Pro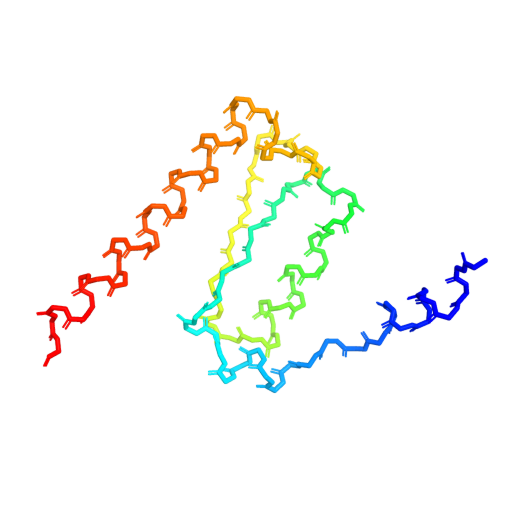tein AF-M1BCV2-F1 (afdb_monomer_lite)

Organism: Solanum tuberosum (NCBI:txid4113)

InterPro domains:
  IPR019363 Lipid droplet-associated hydrolase [PF10230] (1-64)
  IPR019363 Lipid droplet-associated hydrolase [PTHR13390] (1-89)

Structure (mmCIF, N/CA/C/O backbone):
data_AF-M1BCV2-F1
#
_entry.id   AF-M1BCV2-F1
#
loop_
_atom_site.group_PDB
_atom_site.id
_atom_site.type_symbol
_atom_site.label_atom_id
_atom_site.label_alt_id
_atom_site.label_comp_id
_atom_site.label_asym_id
_atom_site.label_entity_id
_atom_site.label_seq_id
_atom_site.pdbx_PDB_ins_code
_atom_site.Cartn_x
_atom_site.Cartn_y
_atom_site.Cartn_z
_atom_site.occupancy
_atom_site.B_iso_or_equiv
_atom_site.auth_seq_id
_atom_site.auth_comp_id
_atom_site.auth_asym_id
_atom_site.auth_atom_id
_atom_site.pdbx_PDB_model_num
ATOM 1 N N . MET A 1 1 ? 26.318 -7.600 11.830 1.00 52.38 1 MET A N 1
ATOM 2 C CA . MET A 1 1 ? 25.065 -7.129 12.452 1.00 52.38 1 MET A CA 1
ATOM 3 C C . MET A 1 1 ? 24.043 -7.145 11.335 1.00 52.38 1 MET A C 1
ATOM 5 O O . MET A 1 1 ? 24.250 -6.406 10.386 1.00 52.38 1 MET A O 1
ATOM 9 N N . ALA A 1 2 ? 23.175 -8.159 11.319 1.00 60.56 2 ALA A N 1
ATOM 10 C CA . ALA A 1 2 ? 22.165 -8.370 10.273 1.00 60.56 2 ALA A CA 1
ATOM 11 C C . ALA A 1 2 ? 21.209 -9.512 10.668 1.00 60.56 2 ALA A C 1
ATOM 13 O O . ALA A 1 2 ? 20.001 -9.372 10.576 1.00 60.56 2 ALA A O 1
ATOM 14 N N . MET A 1 3 ? 21.731 -10.643 11.158 1.00 62.12 3 MET A N 1
ATOM 15 C CA . MET A 1 3 ? 20.939 -11.873 11.343 1.00 62.12 3 MET A CA 1
ATOM 16 C C . MET A 1 3 ? 19.724 -11.699 12.271 1.00 62.12 3 MET A C 1
ATOM 18 O O . MET A 1 3 ? 18.613 -12.032 11.882 1.00 62.12 3 MET A O 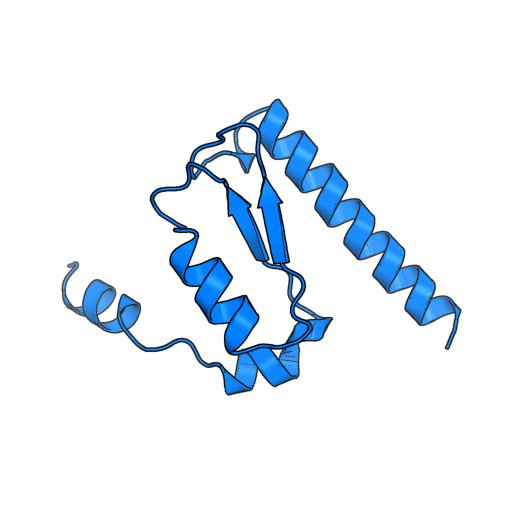1
ATOM 22 N N . THR A 1 4 ? 19.901 -11.071 13.435 1.00 66.06 4 THR A N 1
ATOM 23 C CA . THR A 1 4 ? 18.807 -10.843 14.398 1.00 66.06 4 THR A CA 1
ATOM 24 C C . THR A 1 4 ? 17.784 -9.801 13.931 1.00 66.06 4 THR A C 1
ATOM 26 O O . THR A 1 4 ? 16.665 -9.768 14.432 1.00 66.06 4 THR A O 1
ATOM 29 N N . GLU A 1 5 ? 18.165 -8.906 13.015 1.00 61.50 5 GLU A N 1
ATOM 30 C CA . GLU A 1 5 ? 17.263 -7.899 12.437 1.00 61.50 5 GLU A CA 1
ATOM 31 C C . GLU A 1 5 ? 16.430 -8.520 11.310 1.00 61.50 5 GLU A C 1
ATOM 33 O O . GLU A 1 5 ? 15.230 -8.279 11.246 1.00 61.50 5 GLU A O 1
ATOM 38 N N . PHE A 1 6 ? 17.030 -9.396 10.495 1.00 61.50 6 PHE A N 1
ATOM 39 C CA . PHE A 1 6 ? 16.317 -10.189 9.487 1.00 61.50 6 PHE A CA 1
ATOM 40 C C . PHE A 1 6 ? 15.371 -11.232 10.108 1.00 61.50 6 PHE A C 1
ATOM 42 O O . PHE A 1 6 ? 14.279 -11.443 9.583 1.00 61.50 6 PHE A O 1
ATOM 49 N N . GLU A 1 7 ? 15.738 -11.843 11.240 1.00 63.81 7 GLU A N 1
ATOM 50 C CA . GLU A 1 7 ? 14.856 -12.748 12.001 1.00 63.81 7 GLU A CA 1
ATOM 51 C C . GLU A 1 7 ? 13.611 -12.022 12.528 1.00 63.81 7 GLU A C 1
ATOM 53 O O . GLU A 1 7 ? 12.500 -12.518 12.386 1.00 63.81 7 GLU A O 1
ATOM 58 N N . LYS A 1 8 ? 13.765 -10.802 13.056 1.00 61.81 8 LYS A N 1
ATOM 59 C CA . LYS A 1 8 ? 12.620 -9.971 13.464 1.00 61.81 8 LYS A CA 1
ATOM 60 C C . LYS A 1 8 ? 11.779 -9.498 12.281 1.00 61.81 8 LYS A C 1
ATOM 62 O O . LYS A 1 8 ? 10.570 -9.361 12.409 1.00 61.81 8 LYS A O 1
ATOM 67 N N . LEU A 1 9 ? 12.402 -9.252 11.128 1.00 61.91 9 LEU A N 1
ATOM 68 C CA . LEU A 1 9 ? 11.696 -8.853 9.907 1.00 61.91 9 LEU A CA 1
ATOM 69 C C . LEU A 1 9 ? 10.824 -9.983 9.331 1.00 61.91 9 LEU A C 1
ATOM 71 O O . LEU A 1 9 ? 9.905 -9.712 8.568 1.00 61.91 9 LEU A O 1
ATOM 75 N N . SER A 1 10 ? 11.129 -11.238 9.675 1.00 64.94 10 SER A N 1
ATOM 76 C CA . SER A 1 10 ? 10.376 -12.423 9.248 1.00 64.94 10 SER A CA 1
ATOM 77 C C . SER A 1 10 ? 9.270 -12.825 10.230 1.00 64.94 10 SER A C 1
ATOM 79 O O . SER A 1 10 ? 8.573 -13.817 10.004 1.00 64.94 10 SER A O 1
ATOM 81 N N . GLU A 1 11 ? 9.065 -12.051 11.300 1.00 79.12 11 GLU A N 1
ATOM 82 C CA . GLU A 1 11 ? 7.918 -12.222 12.183 1.00 79.12 11 GLU A CA 1
ATOM 83 C C . GLU A 1 11 ? 6.618 -11.829 11.471 1.00 79.12 11 GLU A C 1
ATOM 85 O O . GLU A 1 11 ? 6.554 -10.895 10.671 1.00 79.12 11 GLU A O 1
ATOM 90 N N . VAL A 1 12 ? 5.555 -12.569 11.779 1.00 84.38 12 VAL A N 1
ATOM 91 C CA . VAL A 1 12 ? 4.225 -12.308 11.231 1.00 84.38 12 VAL A CA 1
ATOM 92 C C . VAL A 1 12 ? 3.751 -10.926 11.701 1.00 84.38 12 VAL A C 1
ATOM 94 O O . VAL A 1 12 ? 3.794 -10.667 12.907 1.00 84.38 12 VAL A O 1
ATOM 97 N N . PRO A 1 13 ? 3.248 -10.057 10.802 1.00 87.88 13 PRO A N 1
ATOM 98 C CA . PRO A 1 13 ? 2.692 -8.768 11.194 1.00 87.88 13 PRO A CA 1
ATOM 99 C C . PRO A 1 13 ? 1.605 -8.905 12.265 1.00 87.88 13 PRO A C 1
ATOM 101 O O . PRO A 1 13 ? 0.808 -9.848 12.248 1.00 87.88 13 PRO A O 1
ATOM 104 N N . ASP A 1 14 ? 1.523 -7.938 13.183 1.00 92.69 14 ASP A N 1
ATOM 105 C CA . ASP A 1 14 ? 0.457 -7.908 14.188 1.00 92.69 14 ASP A CA 1
ATOM 106 C C . ASP A 1 14 ? -0.889 -7.552 13.539 1.00 92.69 14 ASP A C 1
ATOM 108 O O . ASP A 1 14 ? -1.353 -6.407 13.515 1.00 92.69 14 ASP A O 1
ATOM 112 N N . TRP A 1 15 ? -1.548 -8.578 13.007 1.00 94.25 15 TRP A N 1
ATOM 113 C CA . TRP A 1 15 ? -2.824 -8.433 12.323 1.00 94.25 15 TRP A CA 1
ATOM 114 C C . TRP A 1 15 ? -3.936 -7.919 13.237 1.0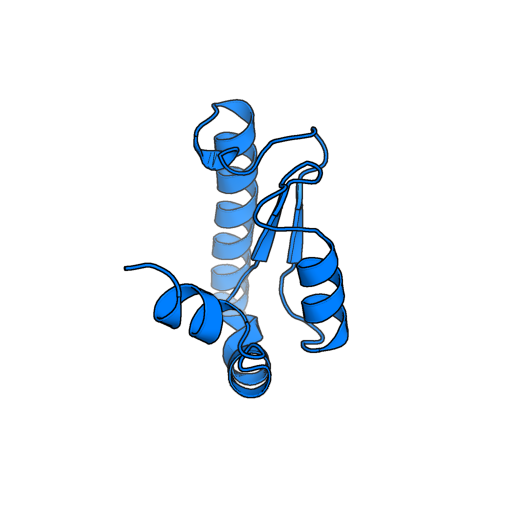0 94.25 15 TRP A C 1
ATOM 116 O O . TRP A 1 15 ? -4.895 -7.314 12.754 1.00 94.25 15 TRP A O 1
ATOM 126 N N . SER A 1 16 ? -3.858 -8.191 14.542 1.00 95.31 16 SER A N 1
ATOM 127 C CA . SER A 1 16 ? -4.862 -7.729 15.502 1.00 95.31 16 SER A CA 1
ATOM 128 C C . SER A 1 16 ? -4.771 -6.222 15.672 1.00 95.31 16 SER A C 1
ATOM 130 O O . SER A 1 16 ? -5.790 -5.543 15.525 1.00 95.31 16 SER A O 1
ATOM 132 N N . PHE A 1 17 ? -3.557 -5.702 15.850 1.00 95.12 17 PHE A N 1
ATOM 133 C CA . PHE A 1 17 ? -3.301 -4.267 15.864 1.00 95.12 17 PHE A CA 1
ATOM 134 C C . PHE A 1 17 ? -3.762 -3.596 14.566 1.00 95.12 17 PHE A C 1
ATOM 136 O O . PHE A 1 17 ? -4.507 -2.615 14.600 1.00 95.12 17 PHE A O 1
ATOM 143 N N . MET A 1 18 ? -3.390 -4.154 13.409 1.00 96.06 18 MET A N 1
ATOM 144 C CA . MET A 1 18 ? -3.776 -3.584 12.116 1.00 96.06 18 MET A CA 1
ATOM 145 C C . MET A 1 18 ? -5.296 -3.547 11.932 1.00 96.06 18 MET A C 1
ATOM 147 O O . MET A 1 18 ? -5.824 -2.550 11.447 1.00 96.06 18 MET A O 1
ATOM 151 N N . ARG A 1 19 ? -6.030 -4.590 12.350 1.00 96.12 19 ARG A N 1
ATOM 152 C CA . ARG A 1 19 ? -7.505 -4.594 12.308 1.00 96.12 19 ARG A CA 1
ATOM 153 C C . ARG A 1 19 ? -8.123 -3.549 13.225 1.00 96.12 19 ARG A C 1
ATOM 155 O O . ARG A 1 19 ? -9.105 -2.928 12.823 1.00 96.12 19 ARG A O 1
ATOM 162 N N . GLU A 1 20 ? -7.570 -3.359 14.420 1.00 96.75 20 GLU A N 1
ATOM 163 C CA . GLU A 1 20 ? -8.044 -2.352 15.373 1.00 96.75 20 GLU A CA 1
ATOM 164 C C . GLU A 1 20 ? -7.805 -0.928 14.849 1.00 96.75 20 GLU A C 1
ATOM 166 O O . GLU A 1 20 ? -8.681 -0.070 14.947 1.00 96.75 20 GLU A O 1
ATOM 171 N N . LYS A 1 21 ? -6.634 -0.676 14.252 1.00 95.62 21 LYS A N 1
ATOM 172 C CA . LYS A 1 21 ? -6.206 0.656 13.799 1.00 95.62 21 LYS A CA 1
ATOM 173 C C . LYS A 1 21 ? -6.435 0.930 12.315 1.00 95.62 21 LYS A C 1
ATOM 175 O O . LYS A 1 21 ? -6.027 1.980 11.830 1.00 95.62 21 LYS A O 1
ATOM 180 N N . LYS A 1 22 ? -7.121 0.049 11.583 1.00 94.12 22 LYS A N 1
ATOM 181 C CA . LYS A 1 22 ? -7.273 0.138 10.116 1.00 94.12 22 LYS A CA 1
ATOM 182 C C . LYS A 1 22 ? -7.832 1.466 9.594 1.00 94.12 22 LYS A C 1
ATOM 184 O O . LYS A 1 22 ? -7.536 1.838 8.468 1.00 94.12 22 LYS A O 1
ATOM 189 N N . SER A 1 23 ? -8.633 2.185 10.385 1.00 91.75 23 SER A N 1
ATOM 190 C CA . SER A 1 23 ? -9.171 3.503 10.013 1.00 91.75 23 SER A CA 1
ATOM 191 C C . SER A 1 23 ? -8.153 4.646 10.127 1.00 91.75 23 SER A C 1
ATOM 193 O O . SER A 1 23 ? -8.419 5.740 9.640 1.00 91.75 23 SER A O 1
ATOM 195 N N . GLN A 1 24 ? -7.006 4.397 10.761 1.00 92.12 24 GLN A N 1
ATOM 196 C CA . GLN A 1 24 ? -5.932 5.359 11.023 1.00 92.12 24 GLN A CA 1
ATOM 197 C C . GLN A 1 24 ? -4.693 5.097 10.154 1.00 92.12 24 GLN A C 1
ATOM 199 O O . GLN A 1 24 ? -3.704 5.818 10.257 1.00 92.12 24 GLN A O 1
ATOM 204 N N . MET A 1 25 ? -4.722 4.055 9.319 1.00 93.19 25 MET A N 1
ATOM 205 C CA . MET A 1 25 ? -3.589 3.610 8.511 1.00 93.19 25 MET A CA 1
ATOM 206 C C . MET A 1 25 ? -4.000 3.474 7.046 1.00 93.19 25 MET A C 1
ATOM 208 O O . MET A 1 25 ? -5.113 3.053 6.734 1.00 93.19 25 MET A O 1
ATOM 212 N N . ALA A 1 26 ? -3.073 3.794 6.148 1.00 95.38 26 ALA A N 1
ATOM 213 C CA . ALA A 1 26 ? -3.195 3.531 4.723 1.00 95.38 26 ALA A CA 1
ATOM 214 C C . ALA A 1 26 ? -1.870 2.979 4.197 1.00 95.38 26 ALA A C 1
ATOM 216 O O . ALA A 1 26 ? -0.805 3.451 4.593 1.00 95.38 26 ALA A O 1
ATOM 217 N N . PHE A 1 27 ? -1.947 1.995 3.307 1.00 95.12 27 PHE A N 1
ATOM 218 C CA . PHE A 1 27 ? -0.786 1.339 2.717 1.00 95.12 27 PHE A CA 1
ATOM 219 C C . PHE A 1 27 ? -0.763 1.619 1.217 1.00 95.12 27 PHE A C 1
ATOM 221 O O . PHE A 1 27 ? -1.734 1.349 0.506 1.00 95.12 27 PHE A O 1
ATOM 228 N N . LEU A 1 28 ? 0.335 2.206 0.754 1.00 95.06 28 LEU A N 1
ATOM 229 C CA . LEU A 1 28 ? 0.548 2.579 -0.638 1.00 95.06 28 LEU A CA 1
ATOM 230 C C . LEU A 1 28 ? 1.689 1.718 -1.181 1.00 95.06 28 LEU A C 1
ATOM 232 O O . LEU A 1 28 ? 2.759 1.683 -0.580 1.00 95.06 28 LEU A O 1
ATOM 236 N N . PHE A 1 29 ? 1.454 1.055 -2.306 1.00 94.38 29 PHE A N 1
ATOM 237 C CA . PHE A 1 29 ? 2.391 0.140 -2.953 1.00 94.38 29 PHE A CA 1
ATOM 238 C C . PHE A 1 29 ? 2.732 0.629 -4.359 1.00 94.38 29 PHE A C 1
ATOM 240 O O . PHE A 1 29 ? 1.877 1.208 -5.033 1.00 94.38 29 PHE A O 1
ATOM 247 N N . GLY A 1 30 ? 3.956 0.362 -4.811 1.00 92.69 30 GLY A N 1
ATOM 248 C CA . GLY A 1 30 ? 4.339 0.459 -6.220 1.00 92.69 30 GLY A CA 1
ATOM 249 C C . GLY A 1 30 ? 4.213 -0.901 -6.903 1.00 92.69 30 GLY A C 1
ATOM 250 O O . GLY A 1 30 ? 4.523 -1.922 -6.296 1.00 92.69 30 GLY A O 1
ATOM 251 N N . VAL A 1 31 ? 3.765 -0.936 -8.159 1.00 91.56 31 VAL A N 1
ATOM 252 C CA . VAL A 1 31 ? 3.651 -2.200 -8.915 1.00 91.56 31 VAL A CA 1
ATOM 253 C C . VAL A 1 31 ? 5.009 -2.864 -9.194 1.00 91.56 31 VAL A C 1
ATOM 255 O O . VAL A 1 31 ? 5.061 -4.083 -9.313 1.00 91.56 31 VAL A O 1
ATOM 258 N N . ASP A 1 32 ? 6.095 -2.084 -9.248 1.00 89.75 32 ASP A N 1
ATOM 259 C CA . ASP A 1 32 ? 7.475 -2.561 -9.463 1.00 89.75 32 ASP A CA 1
ATOM 260 C C . ASP A 1 32 ? 8.349 -2.373 -8.201 1.00 89.75 32 ASP A C 1
ATOM 262 O O . ASP A 1 32 ? 9.574 -2.206 -8.248 1.00 89.75 32 ASP A O 1
ATOM 266 N N . ASP A 1 33 ? 7.707 -2.350 -7.027 1.00 89.00 33 ASP A N 1
ATOM 267 C CA . ASP A 1 33 ? 8.390 -2.268 -5.741 1.00 89.00 33 ASP A CA 1
ATOM 268 C C . ASP A 1 33 ? 8.858 -3.656 -5.276 1.00 89.00 33 ASP A C 1
ATOM 270 O O . ASP A 1 33 ? 8.122 -4.434 -4.672 1.00 89.00 33 ASP A O 1
ATOM 274 N N . HIS A 1 34 ? 10.134 -3.949 -5.522 1.00 86.94 34 HIS A N 1
ATOM 275 C CA . HIS A 1 34 ? 10.772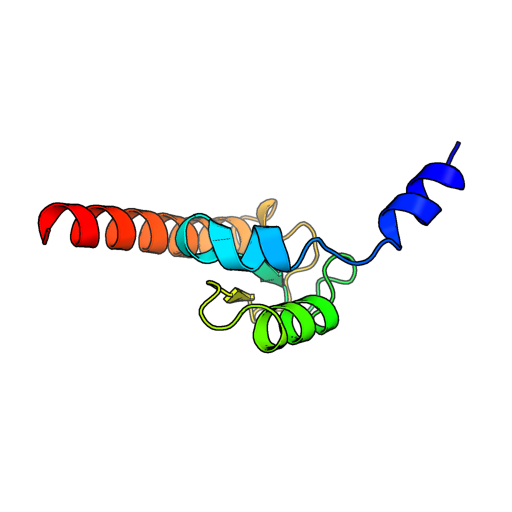 -5.189 -5.079 1.00 86.94 34 HIS A CA 1
ATOM 276 C C . HIS A 1 34 ? 10.963 -5.294 -3.554 1.00 86.94 34 HIS A C 1
ATOM 278 O O . HIS A 1 34 ? 11.263 -6.376 -3.056 1.00 86.94 34 HIS A O 1
ATOM 284 N N . TRP A 1 35 ? 10.863 -4.187 -2.813 1.00 87.88 35 TRP A N 1
ATOM 285 C CA . TRP A 1 35 ? 11.064 -4.145 -1.358 1.00 87.88 35 TRP A CA 1
ATOM 286 C C . TRP A 1 35 ? 9.731 -4.176 -0.604 1.00 87.88 35 TRP A C 1
ATOM 288 O O . TRP A 1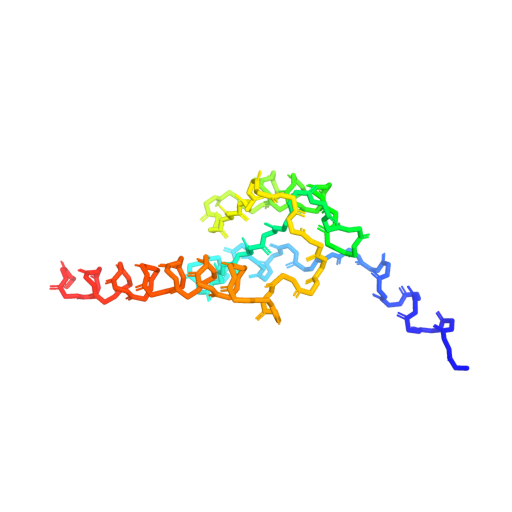 35 ? 9.657 -4.726 0.493 1.00 87.88 35 TRP A O 1
ATOM 298 N N . GLY A 1 36 ? 8.679 -3.618 -1.200 1.00 85.81 36 GLY A N 1
ATOM 299 C CA . GLY A 1 36 ? 7.287 -3.725 -0.773 1.00 85.81 36 GLY A CA 1
ATOM 300 C C . GLY A 1 36 ? 6.471 -4.562 -1.760 1.00 85.81 36 GLY A C 1
ATOM 301 O O . GLY A 1 36 ? 5.654 -3.988 -2.480 1.00 85.81 36 GLY A O 1
ATOM 302 N N . PRO A 1 37 ? 6.672 -5.893 -1.818 1.00 88.00 37 PRO A N 1
ATOM 303 C CA . PRO A 1 37 ? 6.037 -6.738 -2.821 1.00 88.00 37 PRO A CA 1
ATOM 304 C C . PRO A 1 37 ? 4.510 -6.722 -2.698 1.00 88.00 37 PRO A C 1
ATOM 306 O O . PRO A 1 37 ? 3.954 -6.643 -1.597 1.00 88.00 37 PRO A O 1
ATOM 309 N N . LEU A 1 38 ? 3.823 -6.877 -3.832 1.00 92.00 38 LEU A N 1
ATOM 310 C CA . LEU A 1 38 ? 2.359 -6.947 -3.868 1.00 92.00 38 LEU A CA 1
ATOM 311 C C . LEU A 1 38 ? 1.790 -8.157 -3.109 1.00 92.00 38 LEU A C 1
ATOM 313 O O . LEU A 1 38 ? 0.641 -8.104 -2.680 1.00 92.00 38 LEU A O 1
ATOM 317 N N . ASP A 1 39 ? 2.591 -9.185 -2.833 1.00 91.75 39 ASP A N 1
ATOM 318 C CA . ASP A 1 39 ? 2.205 -10.293 -1.952 1.00 91.75 39 ASP A CA 1
ATOM 319 C C . ASP A 1 39 ? 1.764 -9.783 -0.566 1.00 91.75 39 ASP A C 1
ATOM 321 O O . ASP A 1 39 ? 0.772 -10.253 -0.007 1.00 91.75 39 ASP A O 1
ATOM 325 N N . LEU A 1 40 ? 2.434 -8.751 -0.032 1.00 90.69 40 LEU A N 1
ATOM 326 C CA . LEU A 1 40 ? 2.043 -8.129 1.235 1.00 90.69 40 LEU A CA 1
ATOM 327 C C . LEU A 1 40 ? 0.745 -7.320 1.093 1.00 90.69 40 LEU A C 1
ATOM 329 O O . LEU A 1 40 ? -0.073 -7.300 2.012 1.00 90.69 40 LEU A O 1
ATOM 333 N N . TYR A 1 41 ? 0.520 -6.680 -0.059 1.00 93.50 41 TYR A N 1
ATOM 334 C CA . TYR A 1 41 ? -0.763 -6.039 -0.363 1.00 93.50 41 TYR A CA 1
ATOM 335 C C . TYR A 1 41 ? -1.905 -7.065 -0.328 1.00 93.50 41 TYR A C 1
ATOM 337 O O . TYR A 1 41 ? -2.937 -6.820 0.305 1.00 93.50 41 TYR A O 1
ATOM 345 N N . GLU A 1 42 ? -1.716 -8.225 -0.960 1.00 94.19 42 GLU A N 1
ATOM 346 C CA . GLU A 1 42 ? -2.703 -9.304 -0.971 1.00 94.19 42 GLU A CA 1
ATOM 347 C C . GLU A 1 42 ? -2.942 -9.854 0.437 1.00 94.19 42 GLU A C 1
ATOM 349 O O . GLU A 1 42 ? -4.089 -10.065 0.847 1.00 94.19 42 GLU A O 1
ATOM 354 N N . GLU A 1 43 ? -1.878 -10.034 1.216 1.00 94.75 43 GLU A N 1
ATOM 355 C CA . GLU A 1 43 ? -1.976 -10.533 2.581 1.00 94.75 43 GLU A CA 1
ATOM 356 C C . GLU A 1 43 ? -2.751 -9.562 3.486 1.00 94.75 43 GLU A C 1
ATOM 358 O O . GLU A 1 43 ? -3.689 -9.977 4.173 1.00 94.75 43 GLU A O 1
ATOM 363 N N . ILE A 1 44 ? -2.458 -8.257 3.423 1.00 95.25 44 ILE A N 1
ATOM 364 C CA . ILE A 1 44 ? -3.192 -7.231 4.181 1.00 95.25 44 ILE A CA 1
ATOM 365 C C . ILE A 1 44 ? -4.653 -7.164 3.728 1.00 95.25 44 ILE A C 1
ATOM 367 O O . ILE A 1 44 ? -5.546 -7.125 4.577 1.00 95.25 44 ILE A O 1
ATOM 371 N N . SER A 1 45 ? -4.914 -7.196 2.418 1.00 95.38 45 SER A N 1
ATOM 372 C CA . SER A 1 45 ? -6.273 -7.187 1.855 1.00 95.38 45 SER A CA 1
ATOM 373 C C . SER A 1 45 ? -7.125 -8.332 2.415 1.00 95.38 45 SER A C 1
ATOM 375 O O . SER A 1 45 ? -8.273 -8.132 2.820 1.00 95.38 45 SER A O 1
ATOM 377 N N . ASN A 1 46 ? -6.527 -9.520 2.539 1.00 96.38 46 ASN A N 1
ATOM 378 C CA . ASN A 1 46 ? -7.182 -10.708 3.077 1.00 96.38 46 ASN A CA 1
ATOM 379 C C . ASN A 1 46 ? -7.315 -10.691 4.612 1.00 96.38 46 ASN A C 1
ATOM 381 O O . ASN A 1 46 ? -8.349 -11.090 5.155 1.00 96.38 46 ASN A O 1
ATOM 385 N N . LYS A 1 47 ? -6.275 -10.269 5.343 1.00 96.19 47 LYS A N 1
ATOM 386 C CA . LYS A 1 47 ? -6.210 -10.359 6.818 1.00 96.19 47 LYS A CA 1
ATOM 387 C C . LYS A 1 47 ? -6.816 -9.155 7.541 1.00 96.19 47 LYS A C 1
ATOM 389 O O . LYS A 1 47 ? -7.180 -9.273 8.721 1.00 96.19 47 LYS A O 1
ATOM 394 N N . VAL A 1 48 ? -6.940 -8.017 6.857 1.00 96.62 48 VAL A N 1
ATOM 395 C CA . VAL A 1 48 ? -7.426 -6.743 7.403 1.00 96.62 48 VAL A CA 1
ATOM 396 C C . VAL A 1 48 ? -8.537 -6.154 6.513 1.00 96.62 48 VAL A C 1
ATOM 398 O O . VAL A 1 48 ? -8.347 -5.122 5.866 1.00 96.62 48 VAL A O 1
ATOM 401 N N . PRO A 1 49 ? -9.745 -6.755 6.495 1.00 94.56 49 PRO A N 1
ATOM 402 C CA . PRO A 1 49 ? -10.846 -6.251 5.679 1.00 94.56 49 PRO A CA 1
ATOM 403 C C . PRO A 1 49 ? -11.204 -4.795 6.001 1.00 94.56 49 PRO A C 1
ATOM 405 O O . PRO A 1 49 ? -11.459 -4.425 7.158 1.00 94.56 49 PRO A O 1
ATOM 408 N N . GLY A 1 50 ? -11.259 -3.970 4.956 1.00 93.31 50 GLY A N 1
ATOM 409 C CA . GLY A 1 50 ? -11.525 -2.534 5.053 1.00 93.31 50 GLY A CA 1
ATOM 410 C C . GLY A 1 50 ? -10.298 -1.674 5.371 1.00 93.31 50 GLY A C 1
ATOM 411 O O . GLY A 1 50 ? -10.474 -0.493 5.659 1.00 93.31 50 GLY A O 1
ATOM 412 N N . ALA A 1 51 ? -9.082 -2.233 5.341 1.00 95.50 51 ALA A N 1
ATOM 413 C CA . ALA A 1 51 ? -7.864 -1.428 5.294 1.00 95.50 51 ALA A CA 1
ATOM 414 C C . ALA A 1 51 ? -7.829 -0.566 4.023 1.00 95.50 51 ALA A C 1
ATOM 416 O O . ALA A 1 51 ? -8.284 -0.983 2.956 1.00 95.50 51 ALA A O 1
ATOM 417 N N . VAL A 1 52 ? -7.266 0.637 4.135 1.00 96.50 52 VAL A N 1
ATOM 418 C CA . VAL A 1 52 ? -7.023 1.498 2.976 1.00 96.50 52 VAL A CA 1
ATOM 419 C C . VAL A 1 52 ? -5.753 1.018 2.284 1.00 96.50 52 VAL A C 1
ATOM 421 O O . VAL A 1 52 ? -4.660 1.116 2.841 1.00 96.50 52 VAL A O 1
ATOM 424 N N . LEU A 1 53 ? -5.912 0.496 1.073 1.00 95.88 53 LEU A N 1
ATOM 425 C CA . LEU A 1 53 ? -4.833 -0.046 0.259 1.00 95.88 53 LEU A CA 1
ATOM 426 C C . LEU A 1 53 ? -4.858 0.618 -1.120 1.00 95.88 53 LEU A C 1
ATOM 428 O O . LEU A 1 53 ? -5.917 0.706 -1.745 1.00 95.88 53 LEU A O 1
ATOM 432 N N . ALA A 1 54 ? -3.703 1.054 -1.612 1.00 95.38 54 ALA A N 1
ATOM 433 C CA . ALA A 1 54 ? -3.568 1.647 -2.936 1.00 95.38 54 ALA A CA 1
ATOM 434 C C . ALA A 1 54 ? -2.324 1.122 -3.646 1.00 95.38 54 ALA A C 1
ATOM 436 O O . ALA A 1 54 ? -1.282 0.942 -3.025 1.00 95.38 54 ALA A O 1
ATOM 437 N N . VAL A 1 55 ? -2.446 0.914 -4.955 1.00 94.50 55 VAL A N 1
ATOM 438 C CA . VAL A 1 55 ? -1.348 0.468 -5.814 1.00 94.50 55 VAL A CA 1
ATOM 439 C C . VAL A 1 55 ? -1.163 1.491 -6.925 1.00 94.50 55 VAL A C 1
ATOM 441 O O . VAL A 1 55 ? -2.101 1.803 -7.665 1.00 94.50 55 VAL A O 1
ATOM 444 N N . GLU A 1 56 ? 0.043 2.025 -7.005 1.00 91.44 56 GLU A N 1
ATOM 445 C CA . GLU A 1 56 ? 0.543 2.831 -8.107 1.00 91.44 56 GLU A CA 1
ATOM 446 C C . GLU A 1 56 ? 0.811 1.916 -9.322 1.00 91.44 56 GLU A C 1
ATOM 448 O O . GLU A 1 56 ? 1.286 0.795 -9.150 1.00 91.44 56 GLU A O 1
ATOM 453 N N . LYS A 1 57 ? 0.449 2.344 -10.541 1.00 88.69 57 LYS A N 1
ATOM 454 C CA . LYS A 1 57 ? 0.420 1.503 -11.757 1.00 88.69 57 LYS A CA 1
ATOM 455 C C . LYS A 1 57 ? 1.381 1.950 -12.872 1.00 88.69 57 LYS A C 1
ATOM 457 O O . LYS A 1 57 ? 1.369 1.349 -13.942 1.00 88.69 57 LYS A O 1
ATOM 462 N N . GLU A 1 58 ? 2.187 2.980 -12.657 1.00 88.06 58 GLU A N 1
ATOM 463 C CA . GLU A 1 58 ? 3.142 3.573 -13.602 1.00 88.06 58 GLU A CA 1
ATOM 464 C C . GLU A 1 58 ? 4.557 2.981 -13.455 1.00 88.06 58 GLU A C 1
ATOM 466 O O . GLU A 1 58 ? 5.529 3.556 -13.942 1.00 88.06 58 GLU A O 1
ATOM 471 N N . ASN A 1 59 ? 4.675 1.791 -12.852 1.00 86.75 59 ASN A N 1
ATOM 472 C CA . ASN A 1 59 ? 5.931 1.055 -12.656 1.00 86.75 59 ASN A CA 1
ATOM 473 C C . ASN A 1 59 ? 6.962 1.811 -11.818 1.00 86.75 59 ASN A C 1
ATOM 475 O O . ASN A 1 59 ? 8.160 1.762 -12.107 1.00 86.75 59 ASN A O 1
ATOM 479 N N . PHE A 1 60 ? 6.529 2.523 -10.777 1.00 85.75 60 PHE A N 1
ATOM 480 C CA . PHE A 1 60 ? 7.512 3.098 -9.876 1.00 85.75 60 PHE A CA 1
ATOM 481 C C . PHE A 1 60 ? 8.146 2.038 -8.962 1.00 85.75 60 PHE A C 1
ATOM 483 O O . PHE A 1 60 ? 7.468 1.172 -8.406 1.00 85.75 60 PHE A O 1
ATOM 490 N N . THR A 1 61 ? 9.465 2.154 -8.793 1.00 88.19 61 THR A N 1
ATOM 491 C CA . THR A 1 61 ? 10.276 1.334 -7.882 1.00 88.19 61 THR A CA 1
ATOM 492 C C . THR A 1 61 ? 10.132 1.817 -6.437 1.00 88.19 61 THR A C 1
ATOM 494 O O . THR A 1 61 ? 9.545 2.866 -6.196 1.00 88.19 61 THR A O 1
ATOM 497 N N . HIS A 1 62 ? 10.708 1.110 -5.458 1.00 90.81 62 HIS A N 1
ATOM 498 C CA . HIS A 1 62 ? 10.554 1.412 -4.022 1.00 90.81 62 HIS A CA 1
ATOM 499 C C . HIS A 1 62 ? 10.703 2.897 -3.638 1.00 90.81 62 HIS A C 1
ATOM 501 O O . HIS A 1 62 ? 9.945 3.436 -2.835 1.00 90.81 62 HIS A O 1
ATOM 507 N N . ALA A 1 63 ? 11.652 3.601 -4.260 1.00 90.88 63 ALA A N 1
ATOM 508 C CA . ALA A 1 63 ? 11.899 5.019 -4.014 1.00 90.88 63 ALA A CA 1
ATOM 509 C C . ALA A 1 63 ? 10.946 5.950 -4.795 1.00 90.88 63 ALA A C 1
ATOM 511 O O . ALA A 1 63 ? 11.316 7.075 -5.131 1.00 90.88 63 ALA A O 1
ATOM 512 N N . PHE A 1 64 ? 9.726 5.511 -5.118 1.00 89.06 64 PHE A N 1
ATOM 513 C CA . PHE A 1 64 ? 8.795 6.260 -5.964 1.00 89.06 64 PHE A CA 1
ATOM 514 C C . PHE A 1 64 ? 8.455 7.641 -5.409 1.00 89.06 64 PHE A C 1
ATOM 516 O O . PHE A 1 64 ? 8.380 8.615 -6.162 1.00 89.06 64 PHE A O 1
ATOM 523 N N . SER A 1 65 ? 8.354 7.759 -4.085 1.00 89.88 65 SER A N 1
ATOM 524 C CA . SER A 1 65 ? 8.150 9.031 -3.386 1.00 89.88 65 SER A CA 1
ATOM 525 C C . SER A 1 65 ? 9.323 10.014 -3.523 1.00 89.88 65 SER A C 1
ATOM 527 O O . SER A 1 65 ? 9.173 11.184 -3.183 1.00 89.88 65 SER A O 1
ATOM 529 N N . CYS A 1 66 ? 10.473 9.575 -4.043 1.00 92.69 66 CYS A N 1
ATOM 530 C CA . CYS A 1 66 ? 11.652 10.403 -4.303 1.00 92.69 66 CYS A CA 1
ATOM 531 C C . CYS A 1 66 ? 11.749 10.889 -5.758 1.00 92.69 66 CYS A C 1
ATOM 533 O O . CYS A 1 66 ? 12.702 11.580 -6.111 1.00 92.69 66 CYS A O 1
ATOM 535 N N . THR A 1 67 ? 10.781 10.545 -6.607 1.00 91.44 67 THR A N 1
ATOM 536 C CA . THR A 1 67 ? 10.673 11.061 -7.979 1.00 91.44 67 THR A CA 1
ATOM 537 C C . THR A 1 67 ? 9.569 12.108 -8.061 1.00 91.44 67 THR A C 1
ATOM 539 O O . THR A 1 67 ? 8.636 12.092 -7.260 1.00 91.44 67 THR A O 1
ATOM 542 N N . GLU A 1 68 ? 9.625 13.017 -9.034 1.00 94.00 68 GLU A N 1
ATOM 543 C CA . GLU A 1 68 ? 8.558 14.012 -9.216 1.00 94.00 68 GLU A CA 1
ATOM 544 C C . GLU A 1 68 ? 7.195 13.344 -9.470 1.00 94.00 68 GLU A C 1
ATOM 546 O O . GLU A 1 68 ? 6.221 13.639 -8.779 1.00 94.00 68 GLU A O 1
ATOM 551 N N . ALA A 1 69 ? 7.132 12.384 -10.398 1.00 93.06 69 ALA A N 1
ATOM 552 C CA . ALA A 1 69 ? 5.887 11.699 -10.739 1.00 93.06 69 ALA A CA 1
ATOM 553 C C . ALA A 1 69 ? 5.325 10.882 -9.559 1.00 93.06 69 ALA A C 1
ATOM 555 O O . ALA A 1 69 ? 4.155 11.038 -9.194 1.00 93.06 69 ALA A O 1
ATOM 556 N N . GLY A 1 70 ? 6.160 10.069 -8.904 1.00 93.31 70 GLY A N 1
ATOM 557 C CA . GLY A 1 70 ? 5.719 9.236 -7.787 1.00 93.31 70 GLY A CA 1
ATOM 558 C C . GLY A 1 70 ? 5.395 10.029 -6.524 1.00 93.31 70 GLY A C 1
ATOM 559 O O . GLY A 1 70 ? 4.384 9.752 -5.876 1.00 93.31 70 GLY A O 1
ATOM 560 N N . SER A 1 71 ? 6.154 11.081 -6.206 1.00 94.75 71 SER A N 1
ATOM 561 C CA . SER A 1 71 ? 5.804 11.987 -5.102 1.00 94.75 71 SER A CA 1
ATOM 562 C C . SER A 1 71 ? 4.477 12.708 -5.350 1.00 94.75 71 SER A C 1
ATOM 564 O O . SER A 1 71 ? 3.666 12.822 -4.429 1.00 94.75 71 SER A O 1
ATOM 566 N N . LEU A 1 72 ? 4.199 13.129 -6.589 1.00 95.94 72 LEU A N 1
ATOM 567 C CA . LEU A 1 72 ? 2.924 13.742 -6.949 1.00 95.94 72 LEU A CA 1
ATOM 568 C C . LEU A 1 72 ? 1.758 12.757 -6.793 1.00 95.94 72 LEU A C 1
ATOM 570 O O . LEU A 1 72 ? 0.700 13.142 -6.288 1.00 95.94 72 LEU A O 1
ATOM 574 N N . TRP A 1 73 ? 1.936 11.496 -7.199 1.00 95.62 73 TRP A N 1
ATOM 575 C CA . TRP A 1 73 ? 0.936 10.446 -6.999 1.00 95.62 73 TRP A CA 1
ATOM 576 C C . TRP A 1 73 ? 0.643 10.226 -5.507 1.00 95.62 73 TRP A C 1
ATOM 578 O O . TRP A 1 73 ? -0.519 10.298 -5.093 1.00 95.62 73 TRP A O 1
ATOM 588 N N . VAL A 1 74 ? 1.689 10.075 -4.683 1.00 95.56 74 VAL A N 1
ATOM 589 C CA . VAL A 1 74 ? 1.563 9.934 -3.222 1.00 95.56 74 VAL A CA 1
ATOM 590 C C . VAL A 1 74 ? 0.844 11.139 -2.622 1.00 95.56 74 VAL A C 1
ATOM 592 O O . VAL A 1 74 ? -0.125 10.973 -1.883 1.00 95.56 74 VAL A O 1
ATOM 595 N N . ALA A 1 75 ? 1.263 12.358 -2.965 1.00 96.50 75 ALA A N 1
ATOM 596 C CA . ALA A 1 75 ? 0.687 13.584 -2.421 1.00 96.50 75 ALA A CA 1
ATOM 597 C C . ALA A 1 75 ? -0.803 13.725 -2.767 1.00 96.50 75 ALA A C 1
ATOM 599 O O . ALA A 1 75 ? -1.617 14.094 -1.912 1.00 96.50 75 ALA A O 1
ATOM 600 N N . LYS A 1 76 ? -1.195 13.393 -4.003 1.00 95.75 76 LYS A N 1
ATOM 601 C CA . LYS A 1 76 ? -2.607 13.372 -4.414 1.00 95.75 76 LYS A CA 1
ATOM 602 C C . LYS A 1 76 ? -3.403 12.346 -3.611 1.00 95.75 76 LYS A C 1
ATOM 604 O O . LYS A 1 76 ? -4.485 12.674 -3.129 1.00 95.75 76 LYS A O 1
ATOM 609 N N . HIS A 1 77 ? -2.862 11.144 -3.425 1.00 95.06 77 HIS A N 1
ATOM 610 C CA . HIS A 1 77 ? -3.540 10.095 -2.673 1.00 95.06 77 HIS A CA 1
ATOM 611 C C . HIS A 1 77 ? -3.708 10.474 -1.193 1.00 95.06 77 HIS A C 1
ATOM 613 O O . HIS A 1 77 ? -4.826 10.502 -0.680 1.00 95.06 77 HIS A O 1
ATOM 619 N N . VAL A 1 78 ? -2.619 10.867 -0.528 1.00 95.75 78 VAL A N 1
ATOM 620 C CA . VAL A 1 78 ? -2.612 11.248 0.893 1.00 95.75 78 VAL A CA 1
ATOM 621 C C . VAL A 1 78 ? -3.502 12.464 1.150 1.00 95.75 78 VAL A C 1
ATOM 623 O O . VAL A 1 78 ? -4.305 12.449 2.080 1.00 95.75 78 VAL A O 1
ATOM 626 N N . SER A 1 79 ? -3.434 13.500 0.308 1.00 97.00 79 SER A N 1
ATOM 627 C CA . SER A 1 79 ? -4.310 14.670 0.468 1.00 97.00 79 SER A CA 1
ATOM 628 C C . SER A 1 79 ? -5.794 14.320 0.303 1.00 97.00 79 SER A C 1
ATOM 630 O O . SER A 1 79 ? -6.630 14.884 1.010 1.00 97.00 79 SER A O 1
ATOM 632 N N . GLY A 1 80 ? -6.135 13.368 -0.573 1.00 96.06 80 GLY A N 1
ATOM 633 C CA . GLY A 1 80 ? -7.491 12.830 -0.695 1.00 96.06 80 GLY A CA 1
ATOM 634 C C . GLY A 1 80 ? -7.953 12.102 0.570 1.00 96.06 80 GLY A C 1
ATOM 635 O O . GLY A 1 80 ? -9.060 12.348 1.046 1.00 96.06 80 GLY A O 1
ATOM 636 N N . LEU A 1 81 ? -7.093 11.266 1.159 1.00 95.00 81 LEU A N 1
ATOM 637 C CA . LEU A 1 81 ? -7.390 10.563 2.412 1.00 95.00 81 LEU A CA 1
ATOM 638 C C . LEU A 1 81 ? -7.634 11.532 3.573 1.00 95.00 81 LEU A C 1
ATOM 640 O O . LEU A 1 81 ? -8.617 11.382 4.295 1.00 95.00 81 LEU A O 1
ATOM 644 N N . ILE A 1 82 ? -6.789 12.557 3.709 1.00 94.62 82 ILE A N 1
ATOM 645 C CA . ILE A 1 82 ? -6.925 13.585 4.748 1.00 94.62 82 ILE A CA 1
ATOM 646 C C . ILE A 1 82 ? -8.249 14.342 4.592 1.00 94.62 82 ILE A C 1
ATOM 648 O O . ILE A 1 82 ? -8.981 14.513 5.564 1.00 94.62 82 ILE A O 1
ATOM 652 N N . LYS A 1 83 ? -8.595 14.758 3.367 1.00 94.94 83 LYS A N 1
ATOM 653 C CA . LYS A 1 83 ? -9.875 15.431 3.095 1.00 94.94 83 LYS A CA 1
ATOM 654 C C . LYS A 1 83 ? -11.062 14.549 3.472 1.00 94.94 83 LYS A C 1
ATOM 656 O O . LYS A 1 83 ? -11.947 15.003 4.187 1.00 94.94 83 LYS A O 1
ATOM 661 N N . ASN A 1 84 ? -11.044 13.285 3.051 1.00 91.06 84 ASN A N 1
ATOM 662 C CA . ASN A 1 84 ? -12.104 12.328 3.366 1.00 91.06 84 ASN A CA 1
ATOM 663 C C . ASN A 1 84 ? -12.243 12.085 4.874 1.00 91.06 84 ASN A C 1
ATOM 665 O O . ASN A 1 84 ? -13.349 11.844 5.350 1.00 91.06 84 ASN A O 1
ATOM 669 N N . TYR A 1 85 ? -11.138 12.127 5.620 1.00 88.75 85 TYR A N 1
ATOM 670 C CA . TYR A 1 85 ? -11.155 12.006 7.074 1.00 88.75 85 TYR A CA 1
ATOM 671 C C . TYR A 1 85 ? -11.851 13.205 7.731 1.00 88.75 85 TYR A C 1
ATOM 673 O O . TYR A 1 85 ? -12.770 13.008 8.521 1.00 88.75 85 TYR A O 1
ATOM 681 N N . PHE A 1 86 ? -11.494 14.435 7.348 1.00 89.50 86 PHE A N 1
ATOM 682 C CA . PHE A 1 86 ? -12.157 15.636 7.872 1.00 89.50 86 PHE A CA 1
ATOM 683 C C . PHE A 1 86 ? -13.640 15.700 7.501 1.00 89.50 86 PHE A C 1
ATOM 685 O O . PHE A 1 86 ? -14.466 15.965 8.364 1.00 89.50 86 PHE A O 1
ATOM 692 N N . SER A 1 87 ? -14.005 15.353 6.263 1.00 90.00 87 SER A N 1
ATOM 693 C CA . SER A 1 87 ? -15.415 15.329 5.854 1.00 90.00 87 SER A CA 1
ATOM 694 C C . SER A 1 87 ? -16.262 14.335 6.652 1.00 90.00 87 SER A C 1
ATOM 696 O O . SER A 1 87 ? -17.453 14.569 6.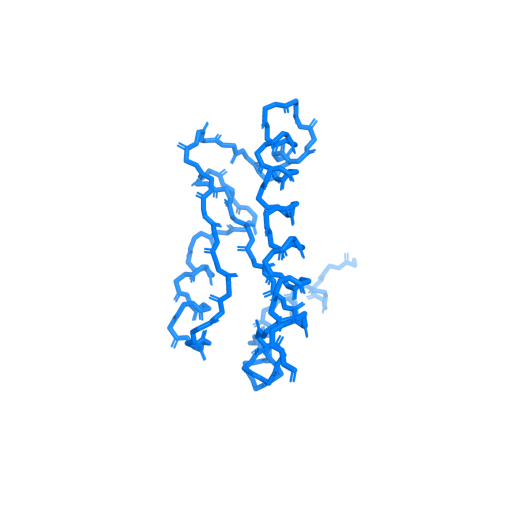837 1.00 90.00 87 SER A O 1
ATOM 698 N N . LYS A 1 88 ? -15.672 13.228 7.122 1.00 83.62 88 LYS A N 1
ATOM 699 C CA . LYS A 1 88 ? -16.365 12.282 8.007 1.00 83.62 88 LYS A CA 1
ATOM 700 C C . LYS A 1 88 ? -16.585 12.867 9.398 1.00 83.62 88 LYS A C 1
ATOM 702 O O . LYS A 1 88 ? -17.683 12.720 9.909 1.00 83.62 88 LYS A O 1
ATOM 707 N N . ILE A 1 89 ? -15.586 13.554 9.956 1.00 80.38 89 ILE A N 1
ATOM 708 C CA . ILE A 1 89 ? -15.705 14.228 11.258 1.00 80.38 89 ILE A CA 1
ATOM 709 C C . ILE A 1 89 ? -16.790 15.305 11.218 1.00 80.38 89 ILE A C 1
ATOM 711 O O . ILE A 1 89 ? -17.601 15.378 12.127 1.00 80.38 89 ILE A O 1
ATOM 715 N N . ASP A 1 90 ? -16.838 16.112 10.156 1.00 75.56 90 ASP A N 1
ATOM 716 C CA . ASP A 1 90 ? -17.827 17.193 10.032 1.00 75.56 90 ASP A CA 1
ATOM 717 C C . ASP A 1 90 ? -19.272 16.680 9.849 1.00 75.56 90 ASP A C 1
ATOM 719 O O . ASP A 1 90 ? -20.222 17.459 9.932 1.00 75.56 90 ASP A O 1
ATOM 723 N N . SER A 1 91 ? -19.441 15.388 9.549 1.00 69.12 91 SER A N 1
ATOM 724 C CA . SER A 1 91 ? -20.740 14.742 9.328 1.00 69.12 91 SER A CA 1
ATOM 725 C C . SER A 1 91 ? -21.264 13.970 10.551 1.00 69.12 91 SER A C 1
ATOM 727 O O . SER A 1 91 ? -22.373 13.436 10.474 1.00 69.12 91 SER A O 1
ATOM 729 N N . GLU A 1 92 ? -20.484 13.876 11.634 1.00 56.16 92 GLU A N 1
ATOM 730 C CA . GLU A 1 92 ? -20.834 13.229 12.915 1.00 56.16 92 GLU A CA 1
ATOM 731 C C . GLU A 1 92 ? -21.249 14.260 13.976 1.00 56.16 92 GLU A C 1
ATOM 733 O O . GLU A 1 92 ? -22.234 13.977 14.699 1.00 56.16 92 GLU A O 1
#

Sequence (92 aa):
MAMTEFEKLSEVPDWSFMREKKSQMAFLFGVDDHWGPLDLYEEISNKVPGAVLAVEKENFTHAFSCTEAGSLWVAKHVSGLIKNYFSKIDSE

pLDDT: mean 88.21, std 11.07, range [52.38, 97.0]

Radius of gyration: 15.29 Å; chains: 1; bounding box: 46×30×30 Å

Secondary structure (DSSP, 8-state):
--HHHHHHHTSPP-HHHHHHHGGG-EEEEETT-SSS-HHHHHHHHHHSTT-EEEEE-S---TTGGGSHHHHHHHHHHHHHHHHHHHHHHTT-

Foldseek 3Di:
DPPVVVVVVPDDPPLVVCQVCLLVDAEEEEPQEPPPHCVVVVVCCVSRPPRHYYYDDPRDYPVLCVDPVSVVVVVVVVVVSVVVVVVVVVVD